Protein AF-A0A1I5YI72-F1 (afdb_monomer_lite)

Structure (mmCIF, N/CA/C/O backbone):
data_AF-A0A1I5YI72-F1
#
_entry.id   AF-A0A1I5YI72-F1
#
loop_
_atom_site.group_PDB
_atom_site.id
_atom_site.type_symbol
_atom_site.label_atom_id
_atom_site.label_alt_id
_atom_site.label_comp_id
_atom_site.label_asym_id
_atom_site.label_entity_id
_atom_site.label_seq_id
_atom_site.pdbx_PDB_ins_code
_atom_site.Cartn_x
_atom_site.Cartn_y
_atom_site.Cartn_z
_atom_site.occupancy
_atom_site.B_iso_or_equiv
_atom_site.auth_seq_id
_atom_site.auth_comp_id
_atom_site.auth_asym_id
_atom_site.auth_atom_id
_atom_site.pdbx_PDB_model_num
ATOM 1 N N . MET A 1 1 ? -16.363 5.553 -49.652 1.00 53.84 1 MET A N 1
ATOM 2 C CA . MET A 1 1 ? -14.962 5.396 -49.188 1.00 53.84 1 MET A CA 1
ATOM 3 C C . MET A 1 1 ? -14.624 6.274 -47.979 1.00 53.84 1 MET A C 1
ATOM 5 O O . MET A 1 1 ? -14.237 5.715 -46.965 1.00 53.84 1 MET A O 1
ATOM 9 N N . LYS A 1 2 ? -14.862 7.600 -47.999 1.00 51.16 2 LYS A N 1
ATOM 10 C CA . LYS A 1 2 ? -14.625 8.482 -46.825 1.00 51.16 2 LYS A CA 1
ATOM 11 C C . LYS A 1 2 ? -15.384 8.071 -45.544 1.00 51.16 2 LYS A C 1
ATOM 13 O O . LYS A 1 2 ? -14.827 8.146 -44.459 1.00 51.16 2 LYS A O 1
ATOM 18 N N . LYS A 1 3 ? -16.622 7.566 -45.669 1.00 52.78 3 LYS A N 1
ATOM 19 C CA . LYS A 1 3 ? -17.435 7.087 -44.527 1.00 52.78 3 LYS A CA 1
ATOM 20 C C . LYS A 1 3 ? -16.919 5.783 -43.891 1.00 52.78 3 LYS A C 1
ATOM 22 O O . LYS A 1 3 ? -17.106 5.590 -42.701 1.00 52.78 3 LYS A O 1
ATOM 27 N N . ILE A 1 4 ? -16.243 4.928 -44.664 1.00 60.91 4 ILE A N 1
ATOM 28 C CA . ILE A 1 4 ? -15.628 3.678 -44.175 1.00 60.91 4 ILE A CA 1
ATOM 29 C C . ILE A 1 4 ? -14.332 3.977 -43.415 1.00 60.91 4 ILE A C 1
ATOM 31 O O . ILE A 1 4 ? -14.125 3.437 -42.335 1.00 60.91 4 ILE A O 1
ATOM 35 N N . PHE A 1 5 ? -13.518 4.915 -43.912 1.00 58.03 5 PHE A N 1
ATOM 36 C CA . PHE A 1 5 ? -12.350 5.414 -43.178 1.00 58.03 5 PHE A CA 1
ATOM 37 C C . PHE A 1 5 ? -12.734 6.084 -41.850 1.00 58.03 5 PHE A C 1
ATOM 39 O O . PHE A 1 5 ? -12.068 5.863 -40.844 1.00 58.03 5 PHE A O 1
ATOM 46 N N . LEU A 1 6 ? -13.835 6.845 -41.823 1.00 56.59 6 LEU A N 1
ATOM 47 C CA . LEU A 1 6 ? -14.352 7.461 -40.595 1.00 56.59 6 LEU A CA 1
ATOM 48 C C . LEU A 1 6 ? -14.810 6.410 -39.565 1.00 56.59 6 LEU A C 1
ATOM 50 O O . LEU A 1 6 ? -14.565 6.577 -38.375 1.00 56.59 6 LEU A O 1
ATOM 54 N N . PHE A 1 7 ? -15.425 5.313 -40.019 1.00 57.84 7 PHE A N 1
ATOM 55 C CA . PHE A 1 7 ? -15.880 4.229 -39.142 1.00 57.84 7 PHE A CA 1
ATOM 56 C C . PHE A 1 7 ? -14.707 3.448 -38.528 1.00 57.84 7 PHE A C 1
ATOM 58 O O . PHE A 1 7 ? -14.719 3.172 -37.332 1.00 57.84 7 PHE A O 1
ATOM 65 N N . ILE A 1 8 ? -13.657 3.177 -39.316 1.00 59.56 8 ILE A N 1
ATOM 66 C CA . ILE A 1 8 ? -12.423 2.525 -38.841 1.00 59.56 8 ILE A CA 1
ATOM 67 C C . ILE A 1 8 ? -11.698 3.402 -37.802 1.00 59.56 8 ILE A C 1
ATOM 69 O O . ILE A 1 8 ? -11.216 2.897 -36.788 1.00 59.56 8 ILE A O 1
ATOM 73 N N . PHE A 1 9 ? -11.665 4.724 -38.003 1.00 57.41 9 PHE A N 1
ATOM 74 C CA . PHE A 1 9 ? -11.016 5.663 -37.080 1.00 57.41 9 PHE A CA 1
ATOM 75 C C . PHE A 1 9 ? -11.722 5.747 -35.710 1.00 57.41 9 PHE A C 1
ATOM 77 O O . PHE A 1 9 ? -11.069 5.825 -34.667 1.00 57.41 9 PHE A O 1
ATOM 84 N N . ILE A 1 10 ? -13.057 5.664 -35.694 1.00 59.38 10 ILE A N 1
ATOM 85 C CA . ILE A 1 10 ? -13.856 5.659 -34.456 1.00 59.38 10 ILE A CA 1
ATOM 86 C C . ILE A 1 10 ? -13.660 4.353 -33.666 1.00 59.38 10 ILE A C 1
ATOM 88 O O . ILE A 1 10 ? -13.503 4.403 -32.447 1.00 59.38 10 ILE A O 1
ATOM 92 N N . THR A 1 11 ? -13.584 3.193 -34.331 1.00 57.94 11 THR A N 1
ATOM 93 C CA . THR A 1 11 ? -13.369 1.901 -33.647 1.00 57.94 11 THR A CA 1
ATOM 94 C C . THR A 1 11 ? -11.982 1.766 -33.013 1.00 57.94 11 THR A C 1
ATOM 96 O O . THR A 1 11 ? -11.861 1.185 -31.939 1.00 57.94 11 THR A O 1
ATOM 99 N N . VAL A 1 12 ? -10.939 2.345 -33.619 1.00 57.97 12 VAL A N 1
ATOM 100 C CA . VAL A 1 12 ? -9.568 2.302 -33.069 1.00 57.97 12 VAL A CA 1
ATOM 101 C C . VAL A 1 12 ? -9.424 3.191 -31.828 1.00 57.97 12 VAL A C 1
ATOM 103 O O . VAL A 1 12 ? -8.699 2.849 -30.898 1.00 57.97 12 VAL A O 1
ATOM 106 N N . SER A 1 13 ? -10.163 4.301 -31.764 1.00 56.59 13 SER A N 1
ATOM 107 C CA . SER A 1 13 ? -10.061 5.272 -30.663 1.00 56.59 13 SER A CA 1
ATOM 108 C C . SER A 1 13 ? -10.638 4.746 -29.337 1.00 56.59 13 SER A C 1
ATOM 110 O O . SER A 1 13 ? -10.224 5.174 -28.261 1.00 56.59 13 SER A O 1
ATOM 112 N N . CYS A 1 14 ? -11.575 3.793 -29.392 1.00 51.34 14 CYS A N 1
ATOM 113 C CA . CYS A 1 14 ? -12.205 3.219 -28.200 1.00 51.34 14 CYS A CA 1
ATOM 114 C C . CYS A 1 14 ? -11.335 2.135 -27.527 1.00 51.34 14 CYS A C 1
ATOM 116 O O . CYS A 1 14 ? -11.413 1.949 -26.317 1.00 51.34 14 CYS A O 1
ATOM 118 N N . ALA A 1 15 ? -10.437 1.484 -28.275 1.00 52.59 15 ALA A N 1
ATOM 119 C CA . ALA A 1 15 ? -9.576 0.412 -27.766 1.00 52.59 15 ALA A CA 1
ATOM 120 C C . ALA A 1 15 ? -8.375 0.892 -26.916 1.00 52.59 15 ALA A C 1
ATOM 122 O O . ALA A 1 15 ? -7.653 0.071 -26.361 1.00 52.59 15 ALA A O 1
ATOM 123 N N . LEU A 1 16 ? -8.142 2.205 -26.797 1.00 52.66 16 LEU A N 1
ATOM 124 C CA . LEU A 1 16 ? -6.935 2.766 -26.165 1.00 52.66 16 LEU A CA 1
ATOM 125 C C . LEU A 1 16 ? -7.051 3.047 -24.650 1.00 52.66 16 LEU A C 1
ATOM 127 O O . LEU A 1 16 ? -6.108 3.564 -24.061 1.00 52.66 16 LEU A O 1
ATOM 131 N N . HIS A 1 17 ? -8.168 2.709 -23.997 1.00 54.22 17 HIS A N 1
ATOM 132 C CA . HIS A 1 17 ? -8.456 3.136 -22.614 1.00 54.22 17 HIS A CA 1
ATOM 133 C C . HIS A 1 17 ? -8.044 2.150 -21.503 1.00 54.22 17 HIS A C 1
ATOM 135 O O . HIS A 1 17 ? -8.422 2.347 -20.353 1.00 54.22 17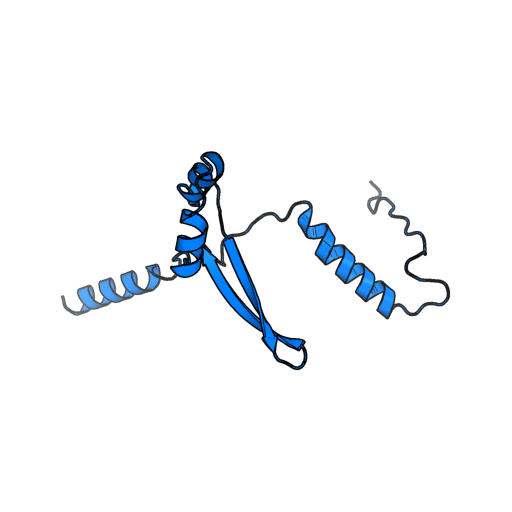 HIS A O 1
ATOM 141 N N . ALA A 1 18 ? -7.248 1.123 -21.810 1.00 60.62 18 ALA A N 1
ATOM 142 C CA . ALA A 1 18 ? -6.784 0.129 -20.832 1.00 60.62 18 ALA A CA 1
ATOM 143 C C . ALA A 1 18 ? -5.247 0.037 -20.777 1.00 60.62 18 ALA A C 1
ATOM 145 O O . ALA A 1 18 ? -4.676 -1.050 -20.780 1.00 60.62 18 ALA A O 1
ATOM 146 N N . GLN A 1 19 ? -4.553 1.179 -20.807 1.00 76.25 19 GLN A N 1
ATOM 147 C CA . GLN A 1 19 ? -3.093 1.193 -20.704 1.00 76.25 19 GLN A CA 1
ATOM 148 C C . GLN A 1 19 ? -2.652 1.226 -19.243 1.00 76.25 19 GLN A C 1
ATOM 150 O O . GLN A 1 19 ? -3.109 2.063 -18.463 1.00 76.25 19 GLN A O 1
ATOM 155 N N . HIS A 1 20 ? -1.722 0.339 -18.898 1.00 88.94 20 HIS A N 1
ATOM 156 C CA . HIS A 1 20 ? -1.075 0.344 -17.594 1.00 88.94 20 HIS A CA 1
ATOM 157 C C . HIS A 1 20 ? -0.322 1.664 -17.387 1.00 88.94 20 HIS A C 1
ATOM 159 O O . HIS A 1 20 ? 0.396 2.142 -18.270 1.00 88.94 20 HIS A O 1
ATOM 165 N N . LYS A 1 21 ? -0.456 2.254 -16.200 1.00 95.06 21 LYS A N 1
ATOM 166 C CA . LYS A 1 21 ? 0.209 3.507 -15.849 1.00 95.06 21 LYS A CA 1
ATOM 167 C C . LYS A 1 21 ? 1.579 3.247 -15.224 1.00 95.06 21 LYS A C 1
ATOM 169 O O . LYS A 1 21 ? 1.677 2.602 -14.179 1.00 95.06 21 LYS A O 1
ATOM 174 N N . THR A 1 22 ? 2.614 3.836 -15.823 1.00 96.88 22 THR A N 1
ATOM 175 C CA . THR A 1 22 ? 3.989 3.819 -15.307 1.00 96.88 22 THR A CA 1
ATOM 176 C C . THR A 1 22 ? 4.616 5.208 -15.378 1.00 96.88 22 THR A C 1
ATOM 178 O O . THR A 1 22 ? 4.716 5.794 -16.453 1.00 96.88 22 THR A O 1
ATOM 181 N N . ASP A 1 23 ? 5.083 5.722 -14.241 1.00 98.00 23 ASP A N 1
ATOM 182 C CA . ASP A 1 23 ? 5.809 6.985 -14.151 1.00 98.00 23 ASP A CA 1
ATOM 183 C C . ASP A 1 23 ? 7.322 6.767 -14.221 1.00 98.00 23 ASP A C 1
ATOM 185 O O . ASP A 1 23 ? 7.898 5.943 -13.502 1.00 98.00 23 ASP A O 1
ATOM 189 N N . VAL A 1 24 ? 7.990 7.594 -15.031 1.00 97.31 24 VAL A N 1
ATOM 190 C CA . VAL A 1 24 ? 9.440 7.523 -15.288 1.00 97.31 24 VAL A CA 1
ATOM 191 C C . VAL A 1 24 ? 10.265 7.589 -14.000 1.00 97.31 24 VAL A C 1
ATOM 193 O O . VAL A 1 24 ? 11.277 6.899 -13.876 1.00 97.31 24 VAL A O 1
ATOM 196 N N . LEU A 1 25 ? 9.850 8.414 -13.030 1.00 96.88 25 LEU A N 1
ATOM 197 C CA . LEU A 1 25 ? 10.569 8.553 -11.762 1.00 96.88 25 LEU A CA 1
ATOM 198 C C . LEU A 1 25 ? 10.588 7.233 -10.984 1.00 96.88 25 LEU A C 1
ATOM 200 O O . LEU A 1 25 ? 11.663 6.780 -10.592 1.00 96.88 25 LEU A O 1
ATOM 204 N N . LEU A 1 26 ? 9.418 6.622 -10.772 1.00 97.75 26 LEU A N 1
ATOM 205 C CA . LEU A 1 26 ? 9.312 5.384 -10.005 1.00 97.75 26 LEU A CA 1
ATOM 206 C C . LEU A 1 26 ? 10.013 4.240 -10.735 1.00 97.75 26 LEU A C 1
ATOM 208 O O . LEU A 1 26 ? 10.805 3.534 -10.119 1.00 97.75 26 LEU A O 1
ATOM 212 N N . GLN A 1 27 ? 9.823 4.124 -12.051 1.00 97.44 27 GLN A N 1
ATOM 213 C CA . GLN A 1 27 ? 10.537 3.136 -12.858 1.00 97.44 27 GLN A CA 1
ATOM 214 C C . GLN A 1 27 ? 12.059 3.268 -12.696 1.00 97.44 27 GLN A C 1
ATOM 216 O O . GLN A 1 27 ? 12.741 2.280 -12.441 1.00 97.44 27 GLN A O 1
ATOM 221 N N . ARG A 1 28 ? 12.602 4.491 -12.762 1.00 97.69 28 ARG A N 1
ATOM 222 C CA . ARG A 1 28 ? 14.039 4.736 -12.564 1.00 97.69 28 ARG A CA 1
ATOM 223 C C . ARG A 1 28 ? 14.512 4.349 -11.163 1.00 97.69 28 ARG A C 1
ATOM 225 O O . ARG A 1 28 ? 15.637 3.883 -11.027 1.00 97.69 28 ARG A O 1
ATOM 232 N N . ILE A 1 29 ? 13.704 4.571 -10.127 1.00 96.94 29 ILE A N 1
ATOM 233 C CA . ILE A 1 29 ? 14.039 4.163 -8.754 1.00 96.94 29 ILE A CA 1
ATOM 234 C C . ILE A 1 29 ? 14.090 2.636 -8.656 1.00 96.94 29 ILE A C 1
ATOM 236 O O . ILE A 1 29 ? 15.072 2.103 -8.147 1.00 96.94 29 ILE A O 1
ATOM 240 N N . LEU A 1 30 ? 13.077 1.943 -9.183 1.00 97.56 30 LEU A N 1
ATOM 241 C CA . LEU A 1 30 ? 12.997 0.481 -9.157 1.00 97.56 30 LEU A CA 1
ATOM 242 C C . LEU A 1 30 ? 14.168 -0.157 -9.926 1.00 97.56 30 LEU A C 1
ATOM 244 O O . LEU A 1 30 ? 14.820 -1.063 -9.416 1.00 97.56 30 LEU A O 1
ATOM 248 N N . LEU A 1 31 ? 14.515 0.377 -11.102 1.00 96.62 31 LEU A N 1
ATOM 249 C CA . LEU A 1 31 ? 15.620 -0.121 -11.933 1.00 96.62 31 LEU A CA 1
ATOM 250 C C . LEU A 1 31 ? 17.018 0.044 -11.310 1.00 96.62 31 LEU A C 1
ATOM 252 O O . LEU A 1 31 ? 17.968 -0.557 -11.801 1.00 96.62 31 LEU A O 1
ATOM 256 N N . LYS A 1 32 ? 17.180 0.837 -10.242 1.00 97.12 32 LYS A N 1
ATOM 257 C CA . LYS A 1 32 ? 18.469 0.956 -9.534 1.00 97.12 32 LYS A CA 1
ATOM 258 C C . LYS A 1 32 ? 18.789 -0.243 -8.644 1.00 97.12 32 LYS A C 1
ATOM 260 O O . LYS A 1 32 ? 19.934 -0.379 -8.223 1.00 97.12 32 LYS A O 1
ATOM 265 N N . ASN A 1 33 ? 17.799 -1.065 -8.305 1.00 96.00 33 ASN A N 1
ATOM 266 C CA . ASN A 1 33 ? 18.024 -2.243 -7.479 1.00 96.00 33 ASN A CA 1
ATOM 267 C C . ASN A 1 33 ? 18.767 -3.317 -8.292 1.00 96.00 33 ASN A C 1
ATOM 269 O O . ASN A 1 33 ? 18.339 -3.648 -9.390 1.00 96.00 33 ASN A O 1
ATOM 273 N N . THR A 1 34 ? 19.865 -3.866 -7.779 1.00 96.25 34 THR A N 1
ATOM 274 C CA . THR A 1 34 ? 20.665 -4.884 -8.483 1.00 96.25 34 THR A CA 1
ATOM 275 C C . THR A 1 34 ? 20.358 -6.319 -8.050 1.00 96.25 34 THR A C 1
ATOM 277 O O . THR A 1 34 ? 20.982 -7.244 -8.562 1.00 96.25 34 THR A O 1
ATOM 280 N N . ASP A 1 35 ? 19.428 -6.524 -7.114 1.00 98.25 35 ASP A N 1
ATOM 281 C CA . ASP A 1 35 ? 19.015 -7.856 -6.668 1.00 98.25 35 ASP A CA 1
ATOM 282 C C . ASP A 1 35 ? 18.356 -8.651 -7.809 1.00 98.25 35 ASP A C 1
ATOM 284 O O . ASP A 1 35 ? 17.468 -8.159 -8.510 1.00 98.25 35 ASP A O 1
ATOM 288 N N . SER A 1 36 ? 18.806 -9.890 -8.008 1.00 97.25 36 SER A N 1
ATOM 289 C CA . SER A 1 36 ? 18.410 -10.708 -9.158 1.00 97.25 36 SER A CA 1
ATOM 290 C C . SER A 1 36 ? 16.950 -11.150 -9.097 1.00 97.25 36 SER A C 1
ATOM 292 O O . SER A 1 36 ? 16.277 -11.147 -10.127 1.00 97.25 36 SER A O 1
ATOM 294 N N . LEU A 1 37 ? 16.437 -11.483 -7.908 1.00 97.06 37 LEU A N 1
ATOM 295 C CA . LEU A 1 37 ? 15.033 -11.844 -7.721 1.00 97.06 37 LEU A CA 1
ATOM 296 C C . LEU A 1 37 ? 14.138 -10.628 -7.965 1.00 97.06 37 LEU A C 1
ATOM 298 O O . LEU A 1 37 ? 13.144 -10.720 -8.684 1.00 97.06 37 LEU A O 1
ATOM 302 N N . PHE A 1 38 ? 14.516 -9.477 -7.411 1.00 97.31 38 PHE A N 1
ATOM 303 C CA . PHE A 1 38 ? 13.804 -8.227 -7.628 1.00 97.31 38 PHE A CA 1
ATOM 304 C C . PHE A 1 38 ? 13.706 -7.887 -9.118 1.00 97.31 38 PHE A C 1
ATOM 306 O O . PHE A 1 38 ? 12.618 -7.590 -9.609 1.00 97.31 38 PHE A O 1
ATOM 313 N N . GLN A 1 39 ? 14.818 -7.973 -9.853 1.00 97.50 39 GLN A N 1
ATOM 314 C CA . GLN A 1 39 ? 14.828 -7.706 -11.292 1.00 97.50 39 GLN A CA 1
ATOM 315 C C . GLN A 1 39 ? 14.038 -8.747 -12.093 1.00 97.50 39 GLN A C 1
ATOM 317 O O . GLN A 1 39 ? 13.360 -8.380 -13.053 1.00 97.50 39 GLN A O 1
ATOM 322 N N . ALA A 1 40 ? 14.057 -10.021 -11.691 1.00 97.06 40 ALA A N 1
ATOM 323 C CA . ALA A 1 40 ? 13.255 -11.061 -12.333 1.00 97.06 40 ALA A CA 1
ATOM 324 C C . ALA A 1 40 ? 11.749 -10.765 -12.234 1.00 97.06 40 ALA A C 1
ATOM 326 O O . ALA A 1 40 ? 11.043 -10.848 -13.239 1.00 97.06 40 ALA A O 1
ATOM 327 N N . VAL A 1 41 ? 11.271 -10.347 -11.057 1.00 97.75 41 VAL A N 1
ATOM 328 C CA . VAL A 1 41 ? 9.862 -9.972 -10.854 1.00 97.75 41 VAL A CA 1
ATOM 329 C C . VAL A 1 41 ? 9.525 -8.661 -11.573 1.00 97.75 41 VAL A C 1
ATOM 331 O O . VAL A 1 41 ? 8.495 -8.566 -12.237 1.00 97.75 41 VAL A O 1
ATOM 334 N N . LEU A 1 42 ? 10.401 -7.654 -11.486 1.00 97.38 42 LEU A N 1
ATOM 335 C CA . LEU A 1 42 ? 10.181 -6.337 -12.091 1.00 97.38 42 LEU A CA 1
ATOM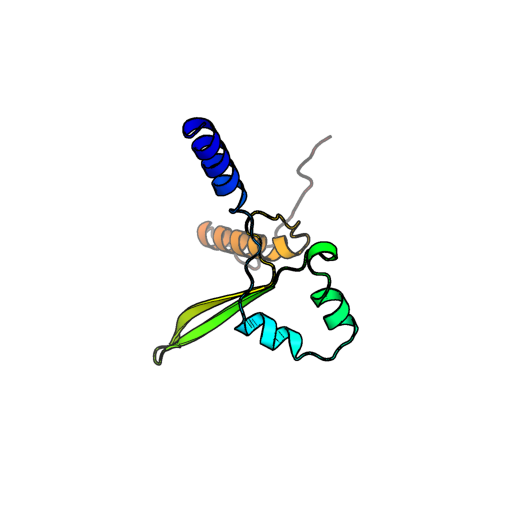 336 C C . LEU A 1 42 ? 10.116 -6.387 -13.628 1.00 97.38 42 LEU A C 1
ATOM 338 O O . LEU A 1 42 ? 9.366 -5.619 -14.227 1.00 97.38 42 LEU A O 1
ATOM 342 N N . SER A 1 43 ? 10.900 -7.266 -14.260 1.00 96.56 43 SER A N 1
ATOM 343 C CA . SER A 1 43 ? 10.961 -7.417 -15.724 1.00 96.56 43 SER A CA 1
ATOM 344 C C . SER A 1 43 ? 9.791 -8.202 -16.326 1.00 96.56 43 SER A C 1
ATOM 346 O O . SER A 1 43 ? 9.549 -8.070 -17.524 1.00 96.56 43 SER A O 1
ATOM 348 N N . HIS A 1 44 ? 9.024 -8.939 -15.514 1.00 97.31 44 HIS A N 1
ATOM 349 C CA . HIS A 1 44 ? 7.851 -9.708 -15.954 1.00 97.31 44 HIS A CA 1
ATOM 350 C C . HIS A 1 44 ? 6.589 -9.298 -15.176 1.00 97.31 44 HIS A C 1
ATOM 352 O O . HIS A 1 44 ? 5.953 -10.124 -14.513 1.00 97.31 44 HIS A O 1
ATOM 358 N N . PRO A 1 45 ? 6.200 -8.012 -15.212 1.00 95.56 45 PRO A N 1
ATOM 359 C CA . PRO A 1 45 ? 5.164 -7.512 -14.323 1.00 95.56 45 PRO A CA 1
ATOM 360 C C . PRO A 1 45 ? 3.772 -8.067 -14.661 1.00 95.56 45 PRO A C 1
ATOM 362 O O . PRO A 1 45 ? 2.944 -8.181 -13.764 1.00 95.56 45 PRO A O 1
ATOM 365 N N . ASP A 1 46 ? 3.518 -8.493 -15.900 1.00 93.62 46 ASP A N 1
ATOM 366 C CA . ASP A 1 46 ? 2.247 -9.126 -16.278 1.00 93.62 46 ASP A CA 1
ATOM 367 C C . ASP A 1 46 ? 2.143 -10.574 -15.773 1.00 93.62 46 ASP A C 1
ATOM 369 O O . ASP A 1 46 ? 1.086 -10.989 -15.296 1.00 93.62 46 ASP A O 1
ATOM 373 N N . GLU A 1 47 ? 3.250 -11.325 -15.803 1.00 95.94 47 GLU A N 1
ATOM 374 C CA . GLU A 1 47 ? 3.320 -12.703 -15.296 1.00 95.94 47 GLU A CA 1
ATOM 375 C C . GLU A 1 47 ? 3.040 -12.743 -13.791 1.00 95.94 47 GLU A C 1
ATOM 377 O O . GLU A 1 47 ? 2.193 -13.504 -13.319 1.00 95.94 47 GLU A O 1
ATOM 382 N N . TYR A 1 48 ? 3.697 -11.855 -13.044 1.00 95.88 48 TYR A N 1
ATOM 383 C CA . TYR A 1 48 ? 3.543 -11.761 -11.594 1.00 95.88 48 TYR A CA 1
ATOM 384 C C . TYR A 1 48 ? 2.386 -10.857 -11.157 1.00 95.88 48 TYR A C 1
ATOM 386 O O . TYR A 1 48 ? 2.164 -10.695 -9.956 1.00 95.88 48 TYR A O 1
ATOM 394 N N . ARG A 1 49 ? 1.647 -10.262 -12.107 1.00 95.06 49 ARG A N 1
ATOM 395 C CA . ARG A 1 49 ? 0.594 -9.258 -11.858 1.00 95.06 49 ARG A CA 1
ATOM 396 C C . ARG A 1 49 ? 1.087 -8.134 -10.940 1.00 95.06 49 ARG A C 1
ATOM 398 O O . ARG A 1 49 ? 0.359 -7.649 -10.076 1.00 95.06 49 ARG A O 1
ATOM 405 N N . LEU A 1 50 ? 2.353 -7.756 -11.085 1.00 96.31 50 LEU A N 1
ATOM 406 C CA . LEU A 1 50 ? 2.989 -6.741 -10.266 1.00 96.31 50 LEU A CA 1
ATOM 407 C C . LEU A 1 50 ? 2.398 -5.375 -10.616 1.00 96.31 50 LEU A C 1
ATOM 409 O O . LEU A 1 50 ? 2.478 -4.929 -11.759 1.00 96.31 50 LEU A O 1
ATOM 413 N N . GLN A 1 51 ? 1.880 -4.693 -9.601 1.00 97.06 51 GLN A N 1
ATOM 414 C CA . GLN A 1 51 ? 1.544 -3.276 -9.651 1.00 97.06 51 GLN A CA 1
ATOM 415 C C . GLN A 1 51 ? 2.152 -2.587 -8.433 1.00 97.06 51 GLN A C 1
ATOM 417 O O . GLN A 1 51 ? 2.081 -3.114 -7.321 1.00 97.06 51 GLN A O 1
ATOM 422 N N . ILE A 1 52 ? 2.748 -1.410 -8.624 1.00 97.56 52 ILE A N 1
ATOM 423 C CA . ILE A 1 52 ? 3.323 -0.630 -7.523 1.00 97.56 52 ILE A CA 1
ATOM 424 C C . ILE A 1 52 ? 2.760 0.784 -7.573 1.00 97.56 52 ILE A C 1
ATOM 426 O O . ILE A 1 52 ? 2.884 1.488 -8.575 1.00 97.56 52 ILE A O 1
ATOM 430 N N . ILE A 1 53 ? 2.173 1.210 -6.456 1.00 97.50 53 ILE A N 1
ATOM 431 C CA . ILE A 1 53 ? 1.756 2.591 -6.224 1.00 97.50 53 ILE A CA 1
ATOM 432 C C . ILE A 1 53 ? 2.642 3.145 -5.112 1.00 97.50 53 ILE A C 1
ATOM 434 O O . ILE A 1 53 ? 2.594 2.681 -3.974 1.00 97.50 53 ILE A O 1
ATOM 438 N N . TYR A 1 54 ? 3.461 4.137 -5.445 1.00 97.81 54 TYR A N 1
ATOM 439 C CA . TYR A 1 54 ? 4.262 4.883 -4.486 1.00 97.81 54 TYR A CA 1
ATOM 440 C C . TYR A 1 54 ? 3.590 6.226 -4.195 1.00 97.81 54 TYR A C 1
ATOM 442 O O . TYR A 1 54 ? 3.564 7.117 -5.043 1.00 97.81 54 TYR A O 1
ATOM 450 N N . THR A 1 55 ? 3.062 6.383 -2.983 1.00 97.81 55 THR A N 1
ATOM 451 C CA . THR A 1 55 ? 2.509 7.655 -2.502 1.00 97.81 55 THR A CA 1
ATOM 452 C C . THR A 1 55 ? 3.559 8.398 -1.685 1.00 97.81 55 THR A C 1
ATOM 454 O O . THR A 1 55 ? 3.865 8.029 -0.551 1.00 97.81 55 THR A O 1
ATOM 457 N N . GLN A 1 56 ? 4.095 9.478 -2.245 1.00 97.44 56 GLN A N 1
ATOM 458 C CA . GLN A 1 56 ? 4.941 10.418 -1.523 1.00 97.44 56 GLN A CA 1
ATOM 459 C C . GLN A 1 56 ? 4.065 11.330 -0.658 1.00 97.44 56 GLN A C 1
ATOM 461 O O . GLN A 1 56 ? 3.195 12.040 -1.167 1.00 97.44 56 GLN A O 1
ATOM 466 N N . ILE A 1 57 ? 4.319 11.326 0.651 1.00 97.94 57 ILE A N 1
ATOM 467 C CA . ILE A 1 57 ? 3.642 12.187 1.623 1.00 97.94 57 ILE A CA 1
ATOM 468 C C . ILE A 1 57 ? 4.535 13.397 1.897 1.00 97.94 57 ILE A C 1
ATOM 470 O O . ILE A 1 57 ? 5.559 13.281 2.567 1.00 97.94 57 ILE A O 1
ATOM 474 N N . ASN A 1 58 ? 4.135 14.561 1.398 1.00 97.44 58 ASN A N 1
ATOM 475 C CA . ASN A 1 58 ? 4.814 15.829 1.640 1.00 97.44 58 ASN A CA 1
ATOM 476 C C . ASN A 1 58 ? 4.099 16.567 2.770 1.00 97.44 58 ASN A C 1
ATOM 478 O O . ASN A 1 58 ? 2.878 16.656 2.760 1.00 97.44 58 ASN A O 1
ATOM 482 N N . ARG A 1 59 ? 4.824 17.093 3.756 1.00 98.19 59 ARG A N 1
ATOM 483 C CA . ARG A 1 59 ? 4.234 17.827 4.887 1.00 98.19 59 ARG A CA 1
ATOM 484 C C . ARG A 1 59 ? 4.746 19.257 4.879 1.00 98.19 59 ARG A C 1
ATOM 486 O O . ARG A 1 59 ? 5.942 19.473 4.709 1.00 98.19 59 ARG A O 1
ATOM 493 N N . ASP A 1 60 ? 3.845 20.223 5.032 1.00 97.50 60 ASP A N 1
ATOM 494 C CA . ASP A 1 60 ? 4.236 21.627 5.160 1.00 97.50 60 ASP A CA 1
ATOM 495 C C . ASP A 1 60 ? 4.786 21.946 6.565 1.00 97.50 60 ASP A C 1
ATOM 497 O O . ASP A 1 60 ? 4.831 21.094 7.456 1.00 97.50 60 ASP A O 1
ATOM 501 N N . LYS A 1 61 ? 5.183 23.205 6.782 1.00 97.75 61 LYS A N 1
ATOM 502 C CA . LYS A 1 61 ? 5.695 23.695 8.075 1.00 97.75 61 LYS A CA 1
ATOM 503 C C . LYS A 1 61 ? 4.713 23.546 9.249 1.00 97.75 61 LYS A C 1
ATOM 505 O O . LYS A 1 61 ? 5.139 23.599 10.396 1.00 97.75 61 LYS A O 1
ATOM 510 N N . ASN A 1 62 ? 3.421 23.368 8.968 1.00 97.88 62 ASN A N 1
ATOM 511 C CA . ASN A 1 62 ? 2.359 23.155 9.950 1.00 97.88 62 ASN A CA 1
ATOM 512 C C . ASN A 1 62 ? 1.955 21.671 10.042 1.00 97.88 62 ASN A C 1
ATOM 514 O O . ASN A 1 62 ? 0.920 21.349 10.622 1.00 97.88 62 ASN A O 1
ATOM 518 N N . ASN A 1 63 ? 2.750 20.763 9.465 1.00 96.44 63 ASN A N 1
ATOM 519 C CA . ASN A 1 63 ? 2.505 19.323 9.410 1.00 96.44 63 ASN A CA 1
ATOM 520 C C . ASN A 1 63 ? 1.257 18.909 8.598 1.00 96.44 63 ASN A C 1
ATOM 522 O O . ASN A 1 63 ? 0.774 17.779 8.734 1.00 96.44 63 ASN A O 1
ATOM 526 N N . LYS A 1 64 ? 0.738 19.782 7.722 1.00 98.19 64 LYS A N 1
ATOM 527 C CA . LYS A 1 64 ? -0.379 19.446 6.830 1.00 98.19 64 LYS A CA 1
ATOM 528 C C . LYS A 1 64 ? 0.129 18.594 5.659 1.00 98.19 64 LYS A C 1
ATOM 530 O O . LYS A 1 64 ? 1.039 19.040 4.956 1.00 98.19 64 LYS A O 1
ATOM 535 N N . PRO A 1 65 ? -0.431 17.391 5.424 1.00 98.00 65 PRO A N 1
ATOM 536 C CA . PRO A 1 65 ? 0.027 16.526 4.347 1.00 98.00 65 PRO A CA 1
ATOM 537 C C . PRO A 1 65 ? -0.551 16.934 2.982 1.00 98.00 65 PRO A C 1
ATOM 539 O O . PRO A 1 65 ? -1.719 17.307 2.868 1.00 98.00 65 PRO A O 1
ATOM 542 N N . SER A 1 66 ? 0.258 16.783 1.938 1.00 98.12 66 SER A N 1
ATOM 543 C CA . SER A 1 66 ? -0.133 16.688 0.534 1.00 98.12 66 SER A CA 1
ATOM 544 C C . SER A 1 66 ? 0.465 15.416 -0.070 1.00 98.12 66 SER A C 1
ATOM 546 O O . SER A 1 66 ? 1.499 14.918 0.383 1.00 98.12 66 SER A O 1
ATOM 548 N N . PHE A 1 67 ? -0.211 14.853 -1.068 1.00 98.19 67 PHE A N 1
ATOM 549 C CA . PHE A 1 67 ? 0.121 13.539 -1.611 1.00 98.19 67 PHE A CA 1
ATOM 550 C C . PHE A 1 67 ? 0.463 13.643 -3.091 1.00 98.19 67 PHE A C 1
ATOM 552 O O . PHE A 1 67 ? -0.284 14.246 -3.860 1.00 98.19 67 PHE A O 1
ATOM 559 N N . THR A 1 68 ? 1.561 13.003 -3.482 1.00 97.81 68 THR A N 1
ATOM 560 C CA . THR A 1 68 ? 1.926 12.805 -4.886 1.00 97.81 68 THR A CA 1
ATOM 561 C C . THR A 1 68 ? 2.067 11.313 -5.134 1.00 97.81 68 THR A C 1
ATOM 563 O O . THR A 1 68 ? 2.856 10.651 -4.465 1.00 97.81 68 THR A O 1
ATOM 566 N N . ASN A 1 69 ? 1.306 10.780 -6.086 1.00 97.62 69 ASN A N 1
ATOM 567 C CA . ASN A 1 69 ? 1.336 9.359 -6.419 1.00 97.62 69 ASN A CA 1
ATOM 568 C C . ASN A 1 69 ? 2.168 9.121 -7.674 1.00 97.62 69 ASN A C 1
ATOM 570 O O . ASN A 1 69 ? 1.987 9.821 -8.671 1.00 97.62 69 ASN A O 1
ATOM 574 N N . TYR A 1 70 ? 2.996 8.085 -7.622 1.00 98.31 70 TYR A N 1
ATOM 575 C CA . TYR A 1 70 ? 3.723 7.541 -8.755 1.00 98.31 70 TYR A CA 1
ATOM 576 C C . TYR A 1 70 ? 3.344 6.075 -8.944 1.00 98.31 70 TYR A C 1
ATOM 578 O O . TYR A 1 70 ? 3.133 5.351 -7.971 1.00 98.31 70 TYR A O 1
ATOM 586 N N . TYR A 1 71 ? 3.260 5.640 -10.189 1.00 98.19 71 TYR A N 1
ATOM 587 C CA . TYR A 1 71 ? 2.684 4.356 -10.565 1.00 98.19 71 TYR A CA 1
ATOM 588 C C . TYR A 1 71 ? 3.702 3.528 -11.355 1.00 98.19 71 TYR A C 1
ATOM 590 O O . TYR A 1 71 ? 4.551 4.075 -12.057 1.00 98.19 71 TYR A O 1
ATOM 598 N N . PHE A 1 72 ? 3.639 2.208 -11.229 1.00 97.94 72 PHE A N 1
ATOM 599 C CA . PHE A 1 72 ? 4.363 1.262 -12.071 1.00 97.94 72 PHE A CA 1
ATOM 600 C C . PHE A 1 72 ? 3.438 0.093 -12.396 1.00 97.94 72 PHE A C 1
ATOM 602 O O . PHE A 1 72 ? 2.972 -0.599 -11.488 1.00 97.94 72 PHE A O 1
ATOM 609 N N . ASN A 1 73 ? 3.197 -0.105 -13.690 1.00 96.69 73 ASN A N 1
ATOM 610 C CA . ASN A 1 73 ? 2.345 -1.149 -14.248 1.00 96.69 73 ASN A CA 1
ATOM 611 C C . ASN A 1 73 ? 0.898 -1.144 -13.717 1.00 96.69 73 ASN A C 1
ATOM 613 O O . ASN A 1 73 ? 0.283 -2.194 -13.589 1.00 96.69 73 ASN A O 1
ATOM 617 N N . VAL A 1 74 ? 0.353 0.023 -13.355 1.00 96.88 74 VAL A N 1
ATOM 618 C CA . VAL A 1 74 ? -0.938 0.081 -12.652 1.00 96.88 74 VAL A CA 1
ATOM 619 C C . VAL A 1 74 ? -2.113 0.057 -13.624 1.00 96.88 74 VAL A C 1
ATOM 621 O O . VAL A 1 74 ? -2.240 0.955 -14.455 1.00 96.88 74 VAL A O 1
ATOM 624 N N . ASP A 1 75 ? -3.004 -0.912 -13.446 1.00 94.56 75 ASP A N 1
ATOM 625 C CA . ASP A 1 75 ? -4.335 -0.968 -14.051 1.00 94.56 75 ASP A CA 1
ATOM 626 C C . ASP A 1 75 ? -5.378 -0.926 -12.929 1.00 94.56 75 ASP A C 1
ATOM 628 O O . ASP A 1 75 ? -5.482 -1.854 -12.124 1.00 94.56 75 ASP A O 1
ATOM 632 N N . SER A 1 76 ? -6.160 0.155 -12.876 1.00 91.94 76 SER A N 1
ATOM 633 C CA . SER A 1 76 ? -7.162 0.363 -11.828 1.00 91.94 76 SER A CA 1
ATOM 634 C C . SER A 1 76 ? -8.379 -0.557 -11.937 1.00 91.94 76 SER A C 1
ATOM 636 O O . SER A 1 76 ? -9.182 -0.593 -11.008 1.00 91.94 76 SER A O 1
ATOM 638 N N . LEU A 1 77 ? -8.557 -1.254 -13.062 1.00 92.56 77 LEU A N 1
ATOM 639 C CA . LEU A 1 77 ? -9.642 -2.218 -13.259 1.00 92.56 77 LEU A CA 1
ATOM 640 C C . LEU A 1 77 ? -9.224 -3.647 -12.893 1.00 92.56 77 LEU A C 1
ATOM 642 O O . LEU A 1 77 ? -10.078 -4.530 -12.787 1.00 92.56 77 LEU A O 1
ATOM 646 N N . PHE A 1 78 ? -7.932 -3.880 -12.662 1.00 91.94 78 PHE A N 1
ATOM 647 C CA . PHE A 1 78 ? -7.420 -5.198 -12.327 1.00 91.94 78 PHE A CA 1
ATOM 648 C C . PHE A 1 78 ? -7.633 -5.520 -10.840 1.00 91.94 78 PHE A C 1
ATOM 650 O O . PHE A 1 78 ? -7.086 -4.872 -9.947 1.00 91.94 78 PHE A O 1
ATOM 657 N N . TYR A 1 79 ? -8.426 -6.555 -10.558 1.00 91.94 79 TYR A N 1
ATOM 658 C CA . TYR A 1 79 ? -8.756 -6.968 -9.193 1.00 91.94 79 TYR A CA 1
ATOM 659 C C . TYR A 1 79 ? -7.694 -7.893 -8.575 1.00 91.94 79 TYR A C 1
ATOM 661 O O . TYR A 1 79 ? -7.307 -8.904 -9.165 1.00 91.94 79 TYR A O 1
ATOM 669 N N . PHE A 1 80 ? -7.316 -7.605 -7.325 1.00 93.31 80 PHE A N 1
ATOM 670 C CA . PHE A 1 80 ? -6.505 -8.484 -6.481 1.00 93.31 80 PHE A CA 1
ATOM 671 C C . PHE A 1 80 ? -7.337 -9.031 -5.326 1.00 93.31 80 PHE A C 1
ATOM 673 O O . PHE A 1 80 ? -7.966 -8.270 -4.592 1.00 93.31 80 PHE A O 1
ATOM 680 N N . ASN A 1 81 ? -7.285 -10.349 -5.114 1.00 94.00 81 ASN A N 1
ATOM 681 C CA . ASN A 1 81 ? -7.826 -10.942 -3.896 1.00 94.00 81 ASN A CA 1
ATOM 682 C C . ASN A 1 81 ? -6.978 -10.466 -2.697 1.00 94.00 81 ASN A C 1
ATOM 684 O O . ASN A 1 81 ? -5.793 -10.805 -2.634 1.00 94.00 81 ASN A O 1
ATOM 688 N N . PRO A 1 82 ? -7.551 -9.717 -1.737 1.00 92.88 82 PRO A N 1
ATOM 689 C CA . PRO A 1 82 ? -6.784 -9.112 -0.652 1.00 92.88 82 PRO A CA 1
ATOM 690 C C . PRO A 1 82 ? -6.258 -10.134 0.367 1.00 92.88 82 PRO A C 1
ATOM 692 O O . PRO A 1 82 ? -5.381 -9.794 1.167 1.00 92.88 82 PRO A O 1
ATOM 695 N N . ALA A 1 83 ? -6.770 -11.371 0.382 1.00 94.75 83 ALA A N 1
ATOM 696 C CA . ALA A 1 83 ? -6.432 -12.379 1.388 1.00 94.75 83 ALA A CA 1
ATOM 697 C C . ALA A 1 83 ? -6.437 -11.772 2.811 1.00 94.75 83 ALA A C 1
ATOM 699 O O . ALA A 1 83 ? -7.369 -11.064 3.192 1.00 94.75 83 ALA A O 1
ATOM 700 N N . SER A 1 84 ? -5.389 -11.992 3.611 1.00 95.94 84 SER A N 1
ATOM 701 C CA . SER A 1 84 ? -5.299 -11.458 4.978 1.00 95.94 84 SER A CA 1
ATOM 702 C C . SER A 1 84 ? -5.214 -9.930 5.082 1.00 95.94 84 SER A C 1
ATOM 704 O O . SER A 1 84 ? -5.402 -9.420 6.185 1.00 95.94 84 SER A O 1
ATOM 706 N N . THR A 1 85 ? -4.994 -9.185 3.992 1.00 95.00 85 THR A N 1
ATOM 707 C CA . THR A 1 85 ? -4.958 -7.709 4.045 1.00 95.00 85 THR A CA 1
ATOM 708 C C . THR A 1 85 ? -6.333 -7.097 4.339 1.00 95.00 85 THR A C 1
ATOM 710 O O . THR A 1 85 ? -6.400 -6.006 4.900 1.00 95.00 85 THR A O 1
ATOM 713 N N . VAL A 1 86 ? -7.428 -7.840 4.105 1.00 95.69 86 VAL A N 1
ATOM 714 C CA . VAL A 1 86 ? -8.804 -7.435 4.466 1.00 95.69 86 VAL A CA 1
ATOM 715 C C . VAL A 1 86 ? -8.995 -7.217 5.974 1.00 95.69 86 VAL A C 1
ATOM 717 O O . VAL A 1 86 ? -9.893 -6.489 6.395 1.00 95.69 86 VAL A O 1
ATOM 720 N N . LYS A 1 87 ? -8.138 -7.822 6.806 1.00 94.75 87 LYS A N 1
ATOM 721 C CA . LYS A 1 87 ? -8.241 -7.745 8.268 1.00 94.75 87 LYS A CA 1
ATOM 722 C C . LYS A 1 87 ? -8.060 -6.321 8.793 1.00 94.75 87 LYS A C 1
ATOM 724 O O . LYS A 1 87 ? -8.714 -5.964 9.766 1.00 94.75 87 LYS A O 1
ATOM 729 N N . LEU A 1 88 ? -7.204 -5.510 8.165 1.00 95.62 88 LEU A N 1
ATOM 730 C CA . LEU A 1 88 ? -6.953 -4.141 8.623 1.00 95.62 88 LEU A CA 1
ATOM 731 C C . LEU A 1 88 ? -8.176 -3.224 8.408 1.00 95.62 88 LEU A C 1
ATOM 733 O O . LEU A 1 88 ? -8.617 -2.628 9.392 1.00 95.62 88 LEU A O 1
ATOM 737 N N . PRO A 1 89 ? -8.785 -3.139 7.204 1.00 95.81 89 PRO A N 1
ATOM 738 C CA . PRO A 1 89 ? -10.054 -2.432 7.023 1.00 95.81 89 PRO A CA 1
ATOM 739 C C . PRO A 1 89 ? -11.153 -2.926 7.968 1.00 95.81 89 PRO A C 1
ATOM 741 O O . PRO A 1 89 ? -11.854 -2.117 8.569 1.00 95.81 89 PRO A O 1
ATOM 744 N N . LEU A 1 90 ? -11.266 -4.244 8.164 1.00 94.38 90 LEU A N 1
ATOM 745 C CA . LEU A 1 90 ? -12.252 -4.811 9.083 1.00 94.38 90 LEU A CA 1
ATOM 746 C C . LEU A 1 90 ? -12.021 -4.367 10.535 1.00 94.38 90 LEU A C 1
ATOM 748 O O . LEU A 1 90 ? -12.977 -4.032 11.232 1.00 94.38 90 LEU A O 1
ATOM 752 N N . ALA A 1 91 ? -10.769 -4.327 10.993 1.00 92.88 91 ALA A N 1
ATOM 753 C CA . ALA A 1 91 ? -10.429 -3.834 12.324 1.00 92.88 91 ALA A CA 1
ATOM 754 C C . ALA A 1 91 ? -10.765 -2.342 12.482 1.00 92.88 91 ALA A C 1
ATOM 756 O O . ALA A 1 91 ? -11.307 -1.948 13.514 1.00 92.88 91 ALA A O 1
ATOM 757 N N . ALA A 1 92 ? -10.503 -1.526 11.455 1.00 96.25 92 ALA A N 1
ATOM 758 C CA . ALA A 1 92 ? -10.857 -0.108 11.457 1.00 96.25 92 ALA A CA 1
ATOM 759 C C . ALA A 1 92 ? -12.380 0.102 11.559 1.00 96.25 92 ALA A C 1
ATOM 761 O O . ALA A 1 92 ? -12.829 0.843 12.430 1.00 96.25 92 ALA A O 1
ATOM 762 N N . LEU A 1 93 ? -13.169 -0.615 10.749 1.00 95.31 93 LEU A N 1
ATOM 763 C CA . LEU A 1 93 ? -14.638 -0.576 10.800 1.00 95.31 93 LEU A CA 1
ATOM 764 C C . LEU A 1 93 ? -15.185 -1.079 12.142 1.00 95.31 93 LEU A C 1
ATOM 766 O O . LEU A 1 93 ? -16.138 -0.530 12.686 1.00 95.31 93 LEU A O 1
ATOM 770 N N . SER A 1 94 ? -14.560 -2.110 12.712 1.00 91.75 94 SER A N 1
ATOM 771 C CA . SER A 1 94 ? -14.945 -2.628 14.029 1.00 91.75 94 SER A CA 1
ATOM 772 C C . SER A 1 94 ? -14.702 -1.594 15.132 1.00 91.75 94 SER A C 1
ATOM 774 O O . SER A 1 94 ? -15.525 -1.449 16.035 1.00 91.75 94 SER A O 1
ATOM 776 N N . LEU A 1 95 ? -13.595 -0.847 15.054 1.00 92.25 95 LEU A N 1
ATOM 777 C CA . LEU A 1 95 ? -13.281 0.225 15.996 1.00 92.25 95 LEU A CA 1
ATOM 778 C C . LEU A 1 95 ? -14.222 1.427 15.837 1.00 92.25 95 LEU A C 1
ATOM 780 O O . LEU A 1 95 ? -14.654 1.992 16.839 1.00 92.25 95 LEU A O 1
ATOM 784 N 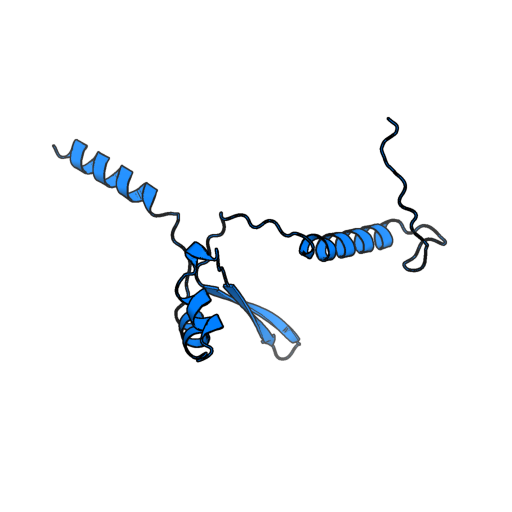N . GLU A 1 96 ? -14.563 1.800 14.602 1.00 95.00 96 GLU A N 1
ATOM 785 C CA . GLU A 1 96 ? -15.590 2.809 14.323 1.00 95.00 96 GLU A CA 1
ATOM 786 C C . GLU A 1 96 ? -16.919 2.408 14.970 1.00 95.00 96 GLU A C 1
ATOM 788 O O . GLU A 1 96 ? -17.448 3.145 15.803 1.00 95.00 96 GLU A O 1
ATOM 793 N N . LYS A 1 97 ? -17.384 1.180 14.708 1.00 92.56 97 LYS A N 1
ATOM 794 C CA . LYS A 1 97 ? -18.620 0.657 15.293 1.00 92.56 97 LYS A CA 1
ATOM 795 C C . LYS A 1 97 ? -18.595 0.669 16.821 1.00 92.56 97 LYS A C 1
ATOM 797 O O . LYS A 1 97 ? -19.575 1.059 17.454 1.00 92.56 97 LYS A O 1
ATOM 802 N N . LEU A 1 98 ? -17.480 0.258 17.425 1.00 92.44 98 LEU A N 1
ATOM 803 C CA . LEU A 1 98 ? -17.298 0.282 18.875 1.00 92.44 98 LEU A CA 1
ATOM 804 C C . LEU A 1 98 ? -17.434 1.705 19.444 1.00 92.44 98 LEU A C 1
ATOM 806 O O . LEU A 1 98 ? -18.091 1.895 20.467 1.00 92.44 98 LEU A O 1
ATOM 810 N N . ASN A 1 99 ? -16.852 2.701 18.772 1.00 92.25 99 ASN A N 1
ATOM 811 C CA . ASN A 1 99 ? -16.924 4.103 19.187 1.00 92.25 99 ASN A CA 1
ATOM 812 C C . ASN A 1 99 ? -18.337 4.700 19.039 1.00 92.25 99 ASN A C 1
ATOM 814 O O . ASN A 1 99 ? -18.699 5.618 19.779 1.00 92.25 99 ASN A O 1
ATOM 818 N N . GLU A 1 100 ? -19.146 4.184 18.112 1.00 95.44 100 GLU A N 1
ATOM 819 C CA . GLU A 1 100 ? -20.530 4.622 17.895 1.00 95.44 100 GLU A CA 1
ATOM 820 C C . GLU A 1 100 ? -21.529 4.030 18.891 1.00 95.44 100 GLU A C 1
ATOM 822 O O . GLU A 1 100 ? -22.472 4.716 19.284 1.00 95.44 100 GLU A O 1
ATOM 827 N N . ILE A 1 101 ? -21.334 2.773 19.307 1.00 94.19 101 ILE A N 1
ATOM 828 C CA . ILE A 1 101 ? -22.283 2.047 20.165 1.00 94.19 101 ILE A CA 1
ATOM 829 C C . ILE A 1 101 ? -22.519 2.771 21.503 1.00 94.19 101 ILE A C 1
ATOM 831 O O . ILE A 1 101 ? -23.639 2.750 22.007 1.00 94.19 101 ILE A O 1
ATOM 835 N N . LYS A 1 102 ? -21.491 3.421 22.076 1.00 89.81 102 LYS A N 1
ATOM 836 C CA . LYS A 1 102 ? -21.565 4.235 23.315 1.00 89.81 102 LYS A CA 1
ATOM 837 C C . LYS A 1 102 ? -22.307 3.568 24.490 1.00 89.81 102 LYS A C 1
ATOM 839 O O . LYS A 1 102 ? -22.860 4.249 25.352 1.00 89.81 102 LYS A O 1
ATOM 844 N N . MET A 1 103 ? -22.311 2.238 24.549 1.00 93.94 103 MET A N 1
ATOM 845 C CA . MET A 1 103 ? -22.964 1.485 25.618 1.00 93.94 103 MET A CA 1
ATOM 846 C C . MET A 1 103 ? -22.058 1.415 26.856 1.00 93.94 103 MET A C 1
ATOM 848 O O . MET A 1 103 ? -20.880 1.068 26.723 1.00 93.94 103 MET A O 1
ATOM 852 N N . PRO A 1 104 ? -22.580 1.689 28.067 1.00 93.12 104 PRO A N 1
ATOM 853 C CA . PRO A 1 104 ? -21.821 1.528 29.303 1.00 93.12 104 PRO A CA 1
ATOM 854 C C . PRO A 1 104 ? -21.239 0.115 29.433 1.00 93.12 104 PRO A C 1
ATOM 856 O O . PRO A 1 104 ? -21.933 -0.874 29.217 1.00 93.12 104 PRO A O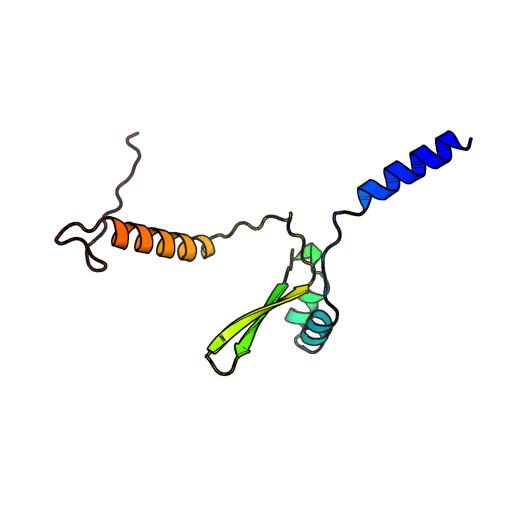 1
ATOM 859 N N . GLY A 1 105 ? -19.954 0.019 29.779 1.00 90.88 105 GLY A N 1
ATOM 860 C CA . GLY A 1 105 ? -19.254 -1.261 29.946 1.00 90.88 105 GLY A CA 1
ATOM 861 C C . GLY A 1 105 ? -18.751 -1.915 28.651 1.00 90.88 105 GLY A C 1
ATOM 862 O O . GLY A 1 105 ? -17.961 -2.854 28.735 1.00 90.88 105 GLY A O 1
ATOM 863 N N . ILE A 1 106 ? -19.123 -1.403 27.471 1.00 92.31 106 ILE A N 1
ATOM 864 C CA . ILE A 1 106 ? -18.600 -1.878 26.182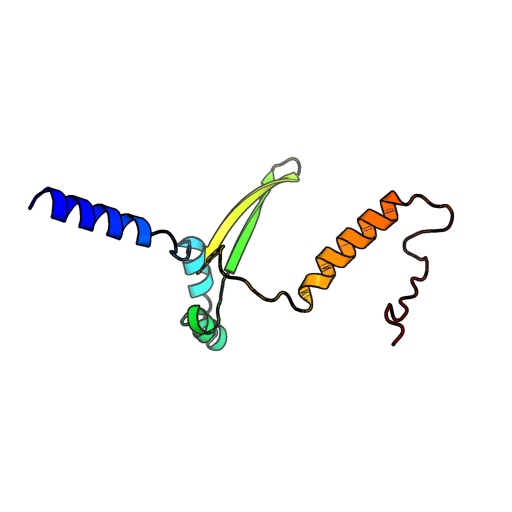 1.00 92.31 106 ILE A CA 1
ATOM 865 C C . ILE A 1 106 ? -17.439 -0.982 25.738 1.00 92.31 106 ILE A C 1
ATOM 867 O O . ILE A 1 106 ? -17.603 0.217 25.526 1.00 92.31 106 ILE A O 1
ATOM 871 N N . ASN A 1 107 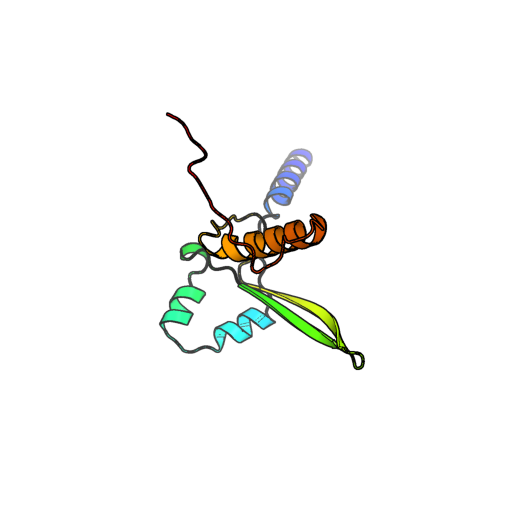? -16.244 -1.555 25.617 1.00 90.00 107 ASN A N 1
ATOM 872 C CA . ASN A 1 107 ? -15.030 -0.860 25.198 1.00 90.00 107 ASN A CA 1
ATOM 873 C C . ASN A 1 107 ? -14.040 -1.829 24.522 1.00 90.00 107 ASN A C 1
ATOM 875 O O . ASN A 1 107 ? -14.337 -2.999 24.302 1.00 90.00 107 ASN A O 1
ATOM 879 N N . LYS A 1 108 ? -12.834 -1.349 24.194 1.00 87.88 108 LYS A N 1
ATOM 880 C CA . LYS A 1 108 ? -11.809 -2.133 23.477 1.00 87.88 108 LYS A CA 1
ATOM 881 C C . LYS A 1 108 ? -11.291 -3.368 24.231 1.00 87.88 108 LYS A C 1
ATOM 883 O O . LYS A 1 108 ? -10.593 -4.182 23.639 1.00 87.88 108 LYS A O 1
ATOM 888 N N . PHE A 1 109 ? -11.576 -3.473 25.527 1.00 90.88 109 PHE A N 1
ATOM 889 C CA . PHE A 1 109 ? -11.234 -4.611 26.380 1.00 90.88 109 PHE A CA 1
ATOM 890 C C . PHE A 1 109 ? -12.409 -5.577 26.574 1.00 90.88 109 PHE A C 1
ATOM 892 O O . PHE A 1 109 ? -12.250 -6.606 27.225 1.00 90.88 109 PHE A O 1
ATOM 899 N N . THR A 1 110 ? -13.588 -5.265 26.033 1.00 89.88 110 THR A N 1
ATOM 900 C CA . THR A 1 110 ? -14.740 -6.163 26.070 1.00 89.88 110 THR A CA 1
ATOM 901 C C . THR A 1 110 ? -14.456 -7.384 25.203 1.00 89.88 110 THR A C 1
ATOM 903 O O . THR A 1 110 ? -14.158 -7.260 24.015 1.00 89.88 110 THR A O 1
ATOM 906 N N . SER A 1 111 ? -14.543 -8.573 25.798 1.00 88.19 111 SER A N 1
ATOM 907 C CA . SER A 1 111 ? -14.390 -9.829 25.069 1.00 88.19 111 SER A CA 1
ATOM 908 C C . SER A 1 111 ? -15.504 -9.984 24.039 1.00 88.19 111 SER A C 1
ATOM 910 O O . SER A 1 111 ? -16.685 -9.872 24.365 1.00 88.19 111 SER A O 1
ATOM 912 N N . LEU A 1 112 ? -15.114 -10.263 22.798 1.00 82.44 112 LEU A N 1
ATOM 913 C CA . LEU A 1 112 ? -16.030 -10.557 21.707 1.00 82.44 112 LEU A CA 1
ATOM 914 C C . LEU A 1 112 ? -16.042 -12.067 21.475 1.00 82.44 112 LEU A C 1
ATOM 916 O O . LEU A 1 112 ? -15.002 -12.662 21.192 1.00 82.44 112 LEU A O 1
ATOM 920 N N . GLN A 1 113 ? -17.216 -12.678 21.602 1.00 83.44 113 GLN A N 1
ATOM 921 C CA . GLN A 1 113 ? -17.421 -14.079 21.265 1.00 83.44 113 GLN A CA 1
ATOM 922 C C . GLN A 1 113 ? -17.996 -14.165 19.854 1.00 83.44 113 GLN A C 1
ATOM 924 O O . GLN A 1 113 ? -19.056 -13.609 19.570 1.00 83.44 113 GLN A O 1
ATOM 929 N N . PHE A 1 114 ? -17.284 -14.862 18.974 1.00 79.56 114 PHE A N 1
ATOM 930 C CA . PHE A 1 114 ? -17.802 -15.257 17.673 1.00 79.56 114 PHE A CA 1
ATOM 931 C C . PHE A 1 114 ? -18.328 -16.682 17.799 1.00 79.56 114 PHE A C 1
ATOM 933 O O . PHE A 1 114 ? -17.573 -17.577 18.175 1.00 79.56 114 PHE A O 1
ATOM 940 N N . ASP A 1 115 ? -19.609 -16.880 17.509 1.00 79.19 115 ASP A N 1
ATOM 941 C CA . ASP A 1 115 ? -20.217 -18.206 17.422 1.00 79.19 115 ASP A CA 1
ATOM 942 C C . ASP A 1 115 ? -20.556 -18.533 15.960 1.00 79.19 115 ASP A C 1
ATOM 944 O O . ASP A 1 115 ? -20.553 -17.663 15.082 1.00 79.19 115 ASP A O 1
ATOM 948 N N . SER A 1 116 ? -20.822 -19.803 15.685 1.00 77.50 116 SER A N 1
ATOM 949 C CA . SER A 1 116 ? -21.223 -20.281 14.370 1.00 77.50 116 SER A CA 1
ATOM 950 C C . SER A 1 116 ? -22.568 -19.658 13.999 1.00 77.50 116 SER A C 1
ATOM 952 O O . SER A 1 116 ? -23.592 -19.965 14.597 1.00 77.50 116 SER A O 1
ATOM 954 N N . ALA A 1 117 ? -22.593 -18.815 12.967 1.00 64.06 117 ALA A N 1
ATOM 955 C CA . ALA A 1 117 ? -23.824 -18.195 12.468 1.00 64.06 117 ALA A CA 1
ATOM 956 C C . ALA A 1 117 ? -24.776 -19.180 11.746 1.00 64.06 117 ALA A C 1
ATOM 958 O O . ALA A 1 117 ? -25.787 -18.759 11.191 1.00 64.06 117 ALA A O 1
ATOM 959 N N . TYR A 1 118 ? -24.444 -20.476 11.703 1.00 60.09 118 TYR A N 1
ATOM 960 C CA . TYR A 1 118 ? -25.133 -21.484 10.899 1.00 60.09 118 TYR A CA 1
ATOM 961 C C . TYR A 1 118 ? -25.612 -22.650 11.773 1.00 60.09 118 TYR A C 1
ATOM 963 O O . TYR A 1 118 ? -24.810 -23.485 12.195 1.00 60.09 118 TYR A O 1
ATOM 971 N N . GLN A 1 119 ? -26.922 -22.730 12.015 1.00 60.22 119 GLN A N 1
ATOM 972 C CA . GLN A 1 119 ? -27.567 -23.999 12.355 1.00 60.22 119 GLN A CA 1
ATOM 973 C C . GLN A 1 119 ? -27.776 -24.774 11.050 1.00 60.22 119 GLN A C 1
ATOM 975 O O . GLN A 1 119 ? -28.348 -24.235 10.103 1.00 60.22 119 GLN A O 1
ATOM 980 N N . ARG A 1 120 ? -27.249 -26.001 10.994 1.00 55.50 120 ARG A N 1
ATOM 981 C CA . ARG A 1 120 ? -27.557 -26.963 9.927 1.00 55.50 120 ARG A CA 1
ATOM 982 C C . ARG A 1 120 ? -29.022 -27.370 9.958 1.00 55.50 120 ARG A C 1
ATOM 984 O O . ARG A 1 120 ? -29.553 -27.499 11.083 1.00 55.50 120 ARG A O 1
#

pLDDT: mean 87.57, std 15.19, range [51.16, 98.31]

Foldseek 3Di:
DVVVVVVVVVVVVVVPPFAFAADPVVLVVQVVDPDPVSCVCLVCCVVVVDKDKDWDWDADPVRDTDIDIGIDRDGPPDDDDCVCVVVVVVVVVVQVVQVVVPDPPRDPPDDDDDDDPDDD

Sequence (120 aa):
MKKIFLFIFITVSCALHAQHKTDVLLQRILLKNTDSLFQAVLSHPDEYRLQIIYTQINRDKNNKPSFTNYYFNVDSLFYFNPASTVKLPLAALSLEKLNEIKMPGINKFTSLQFDSAYQR

Organism: NCBI:txid1465490

Radius of gyration: 23.93 Å; chains: 1; bounding box: 48×51×79 Å

Secondary structure (DSSP, 8-state):
-HHHHHHHHHHHHHTTS-PPB--HHHHHHHTT---HHHHHHHH-TTTTT--EEEEEEEE-TT--EEEEEEEESB-TT-----GGGGHHHHHHHHHHHHHHH--TT-STTSPPPP--S---